Protein AF-A0A7V6G9D2-F1 (afdb_monomer)

Foldseek 3Di:
DDDPVPADDDDPPDPGDDPDDDVVPVDDDPDDDDDDDDDVPPPPPPDDPPPDDDDDDDDDDPDDPPPPDDDDDDD

Mean predicted aligned error: 16.85 Å

Secondary structure (DSSP, 8-state):
---GGGSPP--SSS-----S--TTTT-------------TTTTS-------------------------------

Solvent-accessible surface area (backbone atoms only — not comparable to full-atom values): 6158 Å² total; per-residue (Å²): 139,80,66,74,86,78,55,84,88,74,67,87,94,57,97,77,80,87,89,76,89,41,78,93,72,77,56,79,89,88,81,86,81,90,74,81,80,89,52,103,76,71,86,79,79,90,80,83,87,76,90,68,79,92,79,78,89,84,84,86,87,90,77,79,91,78,78,90,80,85,86,83,89,77,137

pLDDT: mean 71.07, std 21.13, range [41.0, 96.81]

Structure (mmCIF, N/CA/C/O backbone):
data_AF-A0A7V6G9D2-F1
#
_entry.id   AF-A0A7V6G9D2-F1
#
loop_
_atom_site.group_PDB
_atom_site.id
_atom_site.type_symbol
_atom_site.label_atom_id
_atom_site.label_alt_id
_atom_site.label_comp_id
_atom_site.label_asym_id
_atom_site.label_entity_id
_atom_site.label_seq_id
_atom_site.pdbx_PDB_ins_code
_atom_site.Cartn_x
_atom_site.Cartn_y
_atom_site.Cartn_z
_atom_site.occupancy
_atom_site.B_iso_or_equiv
_atom_site.auth_seq_id
_atom_site.auth_comp_id
_atom_site.auth_asym_id
_atom_site.auth_atom_id
_atom_site.pdbx_PDB_model_num
ATOM 1 N N . ARG A 1 1 ? -6.154 -2.931 6.110 1.00 85.69 1 ARG A N 1
ATOM 2 C CA . ARG A 1 1 ? -5.729 -3.533 4.823 1.00 85.69 1 ARG A CA 1
ATOM 3 C C . ARG A 1 1 ? -6.265 -2.626 3.728 1.00 85.69 1 ARG A C 1
ATOM 5 O O . ARG A 1 1 ? -7.373 -2.139 3.901 1.00 85.69 1 ARG A O 1
ATOM 12 N N . LEU A 1 2 ? -5.479 -2.340 2.698 1.00 90.06 2 LEU A N 1
ATOM 13 C CA . LEU A 1 2 ? -5.864 -1.486 1.573 1.00 90.06 2 LEU A CA 1
ATOM 14 C C . LEU A 1 2 ? -5.582 -2.277 0.295 1.00 90.06 2 LEU A C 1
ATOM 16 O O . LEU A 1 2 ? -4.537 -2.925 0.227 1.00 90.06 2 LEU A O 1
ATOM 20 N N . ALA A 1 3 ? -6.507 -2.273 -0.664 1.00 91.69 3 ALA A N 1
ATOM 21 C CA . ALA A 1 3 ? -6.280 -2.942 -1.935 1.00 91.69 3 ALA A CA 1
ATOM 22 C C . ALA A 1 3 ? -5.246 -2.157 -2.749 1.00 91.69 3 ALA A C 1
ATOM 24 O O . ALA A 1 3 ? -5.292 -0.930 -2.814 1.00 91.69 3 ALA A O 1
ATOM 25 N N . VAL A 1 4 ? -4.313 -2.865 -3.389 1.00 90.31 4 VAL A N 1
ATOM 26 C CA . VAL A 1 4 ? -3.280 -2.229 -4.224 1.00 90.31 4 VAL A CA 1
ATOM 27 C C . VAL A 1 4 ? -3.910 -1.516 -5.426 1.00 90.31 4 VAL A C 1
ATOM 29 O O . VAL A 1 4 ? -3.407 -0.479 -5.843 1.00 90.31 4 VAL A O 1
ATOM 32 N N . ALA A 1 5 ? -5.046 -2.017 -5.922 1.00 91.25 5 ALA A N 1
ATOM 33 C CA . ALA A 1 5 ? -5.799 -1.415 -7.022 1.00 91.25 5 ALA A CA 1
ATOM 34 C C . ALA A 1 5 ? -6.309 0.007 -6.719 1.00 91.25 5 ALA A C 1
ATOM 36 O O . ALA A 1 5 ? -6.485 0.799 -7.641 1.00 91.25 5 ALA A O 1
ATOM 37 N N . ASP A 1 6 ? -6.494 0.352 -5.442 1.00 91.25 6 ASP A N 1
ATOM 38 C CA . ASP A 1 6 ? -6.969 1.677 -5.030 1.00 91.25 6 ASP A CA 1
ATOM 39 C C . ASP A 1 6 ? -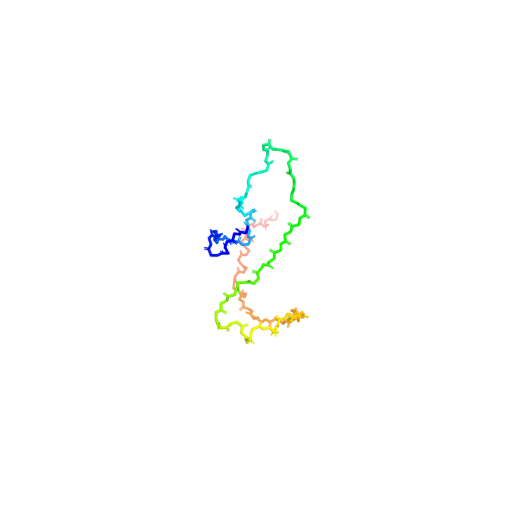5.826 2.704 -4.913 1.00 91.25 6 ASP A C 1
ATOM 41 O O . ASP A 1 6 ? -6.057 3.891 -4.664 1.00 91.25 6 ASP A O 1
ATOM 45 N N . LEU A 1 7 ? -4.570 2.268 -5.059 1.00 92.50 7 LEU A N 1
ATOM 46 C CA . LEU A 1 7 ? -3.401 3.133 -4.946 1.00 92.50 7 LEU A CA 1
ATOM 47 C C . LEU A 1 7 ? -3.176 3.920 -6.237 1.00 92.50 7 LEU A C 1
ATOM 49 O O . LEU A 1 7 ? -3.170 3.385 -7.343 1.00 92.50 7 LEU A O 1
ATOM 53 N N . ARG A 1 8 ? -2.908 5.219 -6.092 1.00 93.50 8 ARG A N 1
ATOM 54 C CA . ARG A 1 8 ? -2.545 6.072 -7.226 1.00 93.50 8 ARG A CA 1
ATOM 55 C C . ARG A 1 8 ? -1.162 5.696 -7.762 1.00 93.50 8 ARG A C 1
ATOM 57 O O . ARG A 1 8 ? -0.184 5.730 -7.019 1.00 93.50 8 ARG A O 1
ATOM 64 N N . VAL A 1 9 ? -1.081 5.450 -9.069 1.00 93.50 9 VAL A N 1
ATOM 65 C CA . VAL A 1 9 ? 0.188 5.231 -9.777 1.00 93.50 9 VAL A CA 1
ATOM 66 C C . VAL A 1 9 ? 0.962 6.546 -9.894 1.00 93.50 9 VAL A C 1
ATOM 68 O O . VAL A 1 9 ? 0.407 7.567 -10.303 1.00 93.50 9 VAL A O 1
ATOM 71 N N . MET A 1 10 ? 2.245 6.511 -9.534 1.00 92.31 10 MET A N 1
ATOM 72 C CA . MET A 1 10 ? 3.188 7.629 -9.619 1.00 92.31 10 MET A CA 1
ATOM 73 C C . MET A 1 10 ? 4.527 7.145 -10.193 1.00 92.31 10 MET A C 1
ATOM 75 O O . MET A 1 10 ? 4.852 5.961 -10.111 1.00 92.31 10 MET A O 1
ATOM 79 N N . GLY A 1 11 ? 5.314 8.060 -10.766 1.00 93.94 11 GLY A N 1
ATOM 80 C CA . GLY A 1 11 ? 6.673 7.764 -11.233 1.00 93.94 11 GLY A CA 1
ATOM 81 C C . GLY A 1 11 ? 7.676 7.572 -10.086 1.00 93.94 11 GLY A C 1
ATOM 82 O O . GLY A 1 11 ? 7.415 7.953 -8.944 1.00 93.94 11 GLY A O 1
ATOM 83 N N . ARG A 1 12 ? 8.858 7.020 -10.400 1.00 92.00 12 ARG A N 1
ATOM 84 C CA . ARG A 1 12 ? 9.909 6.719 -9.404 1.00 92.00 12 ARG A CA 1
ATOM 85 C C . ARG A 1 12 ? 10.442 7.965 -8.685 1.00 92.00 12 ARG A C 1
ATOM 87 O O . ARG A 1 12 ? 10.693 7.913 -7.489 1.00 92.00 12 ARG A O 1
ATOM 94 N N . ALA A 1 13 ? 10.581 9.087 -9.391 1.00 96.75 13 ALA A N 1
ATOM 95 C CA . ALA A 1 13 ? 11.091 10.344 -8.836 1.00 96.75 13 ALA A CA 1
ATOM 96 C C . ALA A 1 13 ? 9.994 11.141 -8.099 1.00 96.75 13 ALA A C 1
ATOM 98 O O . ALA A 1 13 ? 9.702 12.284 -8.444 1.00 96.75 13 ALA A O 1
ATOM 99 N N . THR A 1 14 ? 9.334 10.522 -7.116 1.00 96.81 14 THR A N 1
ATOM 100 C CA . THR A 1 14 ? 8.258 11.149 -6.332 1.00 96.81 14 THR A CA 1
ATOM 101 C C . THR A 1 14 ? 8.351 10.778 -4.852 1.00 96.81 14 THR A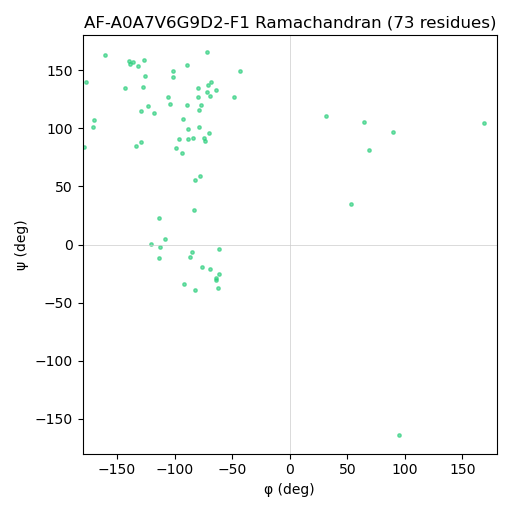 C 1
ATOM 103 O O . THR A 1 14 ? 8.942 9.766 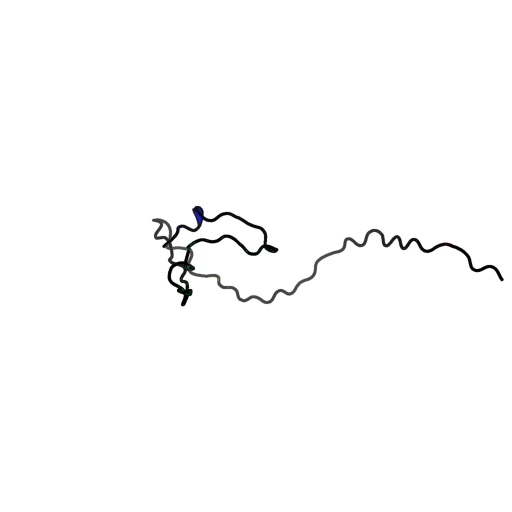-4.491 1.00 96.81 14 THR A O 1
ATOM 106 N N . GLN A 1 15 ? 7.750 11.591 -3.976 1.00 94.50 15 GLN A N 1
ATOM 107 C CA . GLN A 1 15 ? 7.641 11.278 -2.542 1.00 94.50 15 GLN A CA 1
ATOM 108 C C . GLN A 1 15 ? 6.553 10.223 -2.248 1.00 94.50 15 GLN A C 1
ATOM 110 O O . GLN A 1 15 ? 6.559 9.596 -1.192 1.00 94.50 15 GLN A O 1
ATOM 115 N N . GLY A 1 16 ? 5.612 10.025 -3.176 1.00 93.94 16 GLY A N 1
ATOM 116 C CA . GLY A 1 16 ? 4.457 9.143 -3.013 1.00 93.94 16 GLY A CA 1
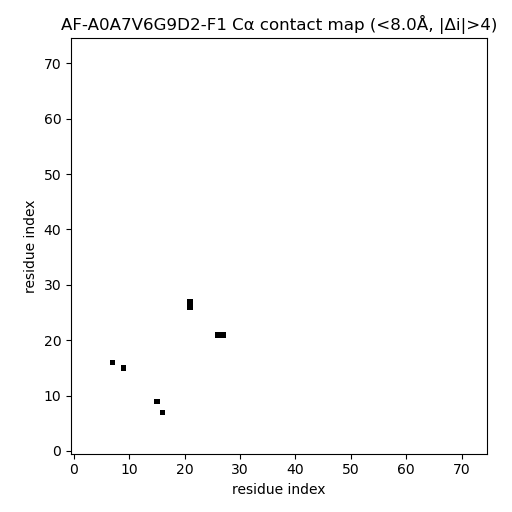ATOM 117 C C . GLY A 1 16 ? 3.195 9.864 -2.531 1.00 93.94 16 GLY A C 1
ATOM 118 O O . GLY A 1 16 ? 3.066 11.084 -2.632 1.00 93.94 16 GLY A O 1
ATOM 119 N N . VAL A 1 17 ? 2.226 9.087 -2.044 1.00 92.69 17 VAL A N 1
ATOM 120 C CA . VAL A 1 17 ? 0.916 9.569 -1.579 1.00 92.69 17 VAL A CA 1
ATOM 121 C C . VAL A 1 17 ? 0.645 9.103 -0.150 1.00 92.69 17 VAL A C 1
ATOM 123 O O . VAL A 1 17 ? 1.022 7.999 0.241 1.00 92.69 17 VAL A O 1
ATOM 126 N N . ARG A 1 18 ? -0.027 9.936 0.652 1.00 92.94 18 ARG A N 1
ATOM 127 C CA . ARG A 1 18 ? -0.388 9.593 2.036 1.00 92.94 18 ARG A CA 1
ATOM 128 C C . ARG A 1 18 ? -1.592 8.643 2.050 1.00 92.94 18 ARG A C 1
ATOM 130 O O . ARG A 1 18 ? -2.666 9.020 1.595 1.00 92.94 18 ARG A O 1
ATOM 137 N N . LEU A 1 19 ? -1.418 7.447 2.618 1.00 93.00 19 LEU A N 1
ATOM 138 C CA . LEU A 1 19 ? -2.473 6.421 2.703 1.00 93.00 19 LEU A CA 1
ATOM 139 C C . LEU A 1 19 ? -3.298 6.498 3.994 1.00 93.00 19 LEU A C 1
ATOM 141 O O . LEU A 1 19 ? -4.492 6.218 3.983 1.00 93.00 19 LEU A O 1
ATOM 145 N N . ILE A 1 20 ? -2.669 6.882 5.109 1.00 92.50 20 ILE A N 1
ATOM 146 C CA . ILE A 1 20 ? -3.311 7.017 6.424 1.00 92.50 20 ILE A CA 1
ATOM 147 C C . ILE A 1 20 ? -2.814 8.282 7.138 1.00 92.50 20 ILE A C 1
ATOM 149 O O . ILE A 1 20 ? -1.722 8.771 6.853 1.00 92.50 20 ILE A O 1
ATOM 153 N N . ASN A 1 21 ? -3.612 8.830 8.058 1.00 92.88 21 ASN A N 1
ATOM 154 C CA . ASN A 1 21 ? -3.248 10.009 8.851 1.00 92.88 21 ASN A CA 1
ATOM 155 C C . ASN A 1 21 ? -2.872 9.605 10.286 1.00 92.88 21 ASN A C 1
ATOM 157 O O . ASN A 1 21 ? -3.714 9.057 10.996 1.00 92.88 21 ASN A O 1
ATOM 161 N N . LEU A 1 22 ? -1.644 9.922 10.707 1.00 92.94 22 LEU A N 1
ATOM 162 C CA . LEU A 1 22 ? -1.101 9.584 12.031 1.00 92.94 22 LEU A CA 1
ATOM 163 C C . LEU A 1 22 ? -0.836 10.804 12.932 1.00 92.94 22 LEU A C 1
ATOM 165 O O . LEU A 1 22 ? -0.649 10.660 14.139 1.00 92.94 22 LEU A O 1
ATOM 169 N N . GLU A 1 23 ? -0.886 12.021 12.380 1.00 89.19 23 GLU A N 1
ATOM 170 C CA . GLU A 1 23 ? -0.459 13.254 13.067 1.00 89.19 23 GLU A CA 1
ATOM 171 C C . GLU A 1 23 ? -1.309 13.580 14.298 1.00 89.19 23 GLU A C 1
ATOM 173 O O . GLU A 1 23 ? -0.829 14.162 15.263 1.00 89.19 23 GLU A O 1
ATOM 178 N N . LYS A 1 24 ? -2.582 13.174 14.302 1.00 85.81 24 LYS A N 1
ATOM 179 C CA . LYS A 1 24 ? -3.518 13.488 15.394 1.00 85.81 24 LYS A CA 1
ATOM 180 C C . LYS A 1 24 ? -3.195 12.774 16.706 1.00 85.81 24 LYS A C 1
ATOM 182 O O . LYS A 1 24 ? -3.698 13.178 17.748 1.00 85.81 24 LYS A O 1
ATOM 187 N N . ARG A 1 25 ? -2.438 11.681 16.640 1.00 87.06 25 ARG A N 1
ATOM 188 C CA . ARG A 1 25 ? -2.152 10.798 17.778 1.00 87.06 25 ARG A CA 1
ATOM 189 C C . ARG A 1 25 ? -0.661 10.688 18.076 1.00 87.06 25 ARG A C 1
ATOM 191 O O . ARG A 1 25 ? -0.300 10.011 19.028 1.00 87.06 25 ARG A O 1
ATOM 198 N N . ASN A 1 26 ? 0.171 11.386 17.296 1.00 88.69 26 ASN A N 1
ATOM 199 C CA . ASN A 1 26 ? 1.627 11.297 17.356 1.00 88.69 26 ASN A CA 1
ATOM 200 C C . ASN A 1 26 ? 2.127 9.840 17.232 1.00 88.69 26 ASN A C 1
ATOM 202 O O . ASN A 1 26 ? 3.094 9.454 17.883 1.00 88.69 26 ASN A O 1
ATOM 206 N N . ASP A 1 27 ? 1.414 9.046 16.423 1.00 93.81 27 ASP A N 1
ATOM 207 C CA . ASP A 1 27 ? 1.700 7.635 16.157 1.00 93.81 27 ASP A CA 1
ATOM 208 C C . ASP A 1 27 ? 2.666 7.506 14.958 1.00 93.81 27 ASP A C 1
ATOM 210 O O . ASP A 1 27 ? 2.678 8.352 14.060 1.00 93.81 27 ASP A O 1
ATOM 214 N N . GLU A 1 28 ? 3.432 6.415 14.899 1.00 93.69 28 GLU A N 1
ATOM 215 C CA . GLU A 1 28 ? 4.362 6.100 13.802 1.00 93.69 28 GLU A CA 1
ATOM 216 C C . GLU A 1 28 ? 4.108 4.694 13.231 1.00 93.69 28 GLU A C 1
ATOM 218 O O . GLU A 1 28 ? 3.504 3.832 13.875 1.00 93.69 28 GLU A O 1
ATOM 223 N N . ILE A 1 29 ? 4.558 4.444 11.995 1.00 93.62 29 ILE A N 1
ATOM 224 C CA . ILE A 1 29 ? 4.439 3.124 11.359 1.00 93.62 29 ILE A CA 1
ATOM 225 C C . ILE A 1 29 ? 5.528 2.197 11.899 1.00 93.62 29 ILE A C 1
ATOM 227 O O . ILE A 1 29 ? 6.705 2.401 11.621 1.00 93.62 29 ILE A O 1
ATOM 231 N N . ALA A 1 30 ? 5.133 1.131 12.594 1.00 96.62 30 ALA A N 1
ATOM 232 C CA . ALA A 1 30 ? 6.078 0.127 13.086 1.00 96.62 30 ALA A CA 1
ATOM 233 C C . ALA A 1 30 ? 6.471 -0.919 12.023 1.00 96.62 30 ALA A C 1
ATOM 235 O O . ALA A 1 30 ? 7.615 -1.358 11.978 1.00 96.62 30 ALA A O 1
ATOM 236 N N . SER A 1 31 ? 5.525 -1.365 11.188 1.00 95.88 31 SER A N 1
ATOM 237 C CA . SER A 1 31 ? 5.774 -2.353 10.128 1.00 95.88 31 SER A CA 1
ATOM 238 C C . SER A 1 31 ? 4.685 -2.328 9.054 1.00 95.88 31 SER A C 1
ATOM 240 O O . SER A 1 31 ? 3.591 -1.796 9.263 1.00 95.88 31 SER A O 1
ATOM 242 N N . VAL A 1 32 ? 4.989 -2.927 7.901 1.00 92.94 32 VAL A N 1
ATOM 243 C CA . VAL A 1 32 ? 4.053 -3.148 6.793 1.00 92.94 32 VAL A CA 1
ATOM 244 C C . VAL A 1 32 ? 4.150 -4.596 6.320 1.00 92.94 32 VAL A C 1
ATOM 246 O O . VAL A 1 32 ? 5.184 -5.239 6.471 1.00 92.94 32 VAL A O 1
ATOM 249 N N . CYS A 1 33 ? 3.068 -5.119 5.750 1.00 94.62 33 CYS A N 1
ATOM 250 C CA . CYS A 1 33 ? 3.010 -6.487 5.248 1.00 94.62 33 CYS A CA 1
ATOM 251 C C . CYS A 1 33 ? 2.175 -6.528 3.966 1.00 94.62 33 CYS A C 1
ATOM 253 O O . CYS A 1 33 ? 1.088 -5.942 3.912 1.00 94.62 33 CYS A O 1
ATOM 255 N N . LYS A 1 34 ? 2.682 -7.227 2.945 1.00 91.00 34 LYS A N 1
ATOM 256 C CA . LYS A 1 34 ? 1.897 -7.620 1.774 1.00 91.00 34 LYS A CA 1
ATOM 257 C C . LYS A 1 34 ? 1.081 -8.849 2.155 1.00 91.00 34 LYS A C 1
ATOM 259 O O . LYS A 1 34 ? 1.630 -9.840 2.620 1.00 91.00 34 LYS A O 1
ATOM 264 N N . VAL A 1 35 ? -0.223 -8.773 1.936 1.00 88.69 35 VAL A N 1
ATOM 265 C CA . VAL A 1 35 ? -1.119 -9.921 2.067 1.00 88.69 35 VAL A CA 1
ATOM 266 C C . VAL A 1 35 ? -1.474 -10.348 0.654 1.00 88.69 35 VAL A C 1
ATOM 268 O O . VAL A 1 35 ? -1.879 -9.501 -0.145 1.00 88.69 35 VAL A O 1
ATOM 271 N N . ASN A 1 36 ? -1.281 -11.627 0.340 1.00 87.69 36 ASN A N 1
ATOM 272 C CA . ASN A 1 36 ? -1.729 -12.167 -0.936 1.00 87.69 36 ASN A CA 1
ATOM 273 C C . ASN A 1 36 ? -3.257 -12.083 -0.977 1.00 87.69 36 ASN A C 1
ATOM 275 O O . ASN A 1 36 ? -3.926 -12.388 0.015 1.00 87.69 36 ASN A O 1
ATOM 279 N N . ALA A 1 37 ? -3.790 -11.583 -2.088 1.00 82.94 37 ALA A N 1
ATOM 280 C CA . ALA A 1 37 ? -5.206 -11.742 -2.353 1.00 82.94 37 ALA A CA 1
ATOM 281 C C . ALA A 1 37 ? -5.439 -13.230 -2.619 1.00 82.94 37 ALA A C 1
ATOM 283 O O . ALA A 1 37 ? -4.593 -13.869 -3.227 1.00 82.94 37 ALA A O 1
ATOM 284 N N . GLU A 1 38 ? -6.533 -13.772 -2.107 1.00 74.69 38 GLU A N 1
ATOM 285 C CA . GLU A 1 38 ? -6.984 -15.103 -2.490 1.00 74.69 38 GLU A CA 1
ATOM 286 C C . GLU A 1 38 ? -7.868 -14.887 -3.716 1.00 74.69 38 GLU A C 1
ATOM 288 O O . GLU A 1 38 ? -8.991 -14.391 -3.602 1.00 74.69 38 GLU A O 1
ATOM 293 N N . THR A 1 39 ? -7.311 -15.109 -4.902 1.00 67.38 39 THR A N 1
ATOM 294 C CA . THR A 1 39 ? -8.079 -15.242 -6.136 1.00 67.38 39 THR A CA 1
ATOM 295 C C . THR A 1 39 ? -8.193 -16.726 -6.462 1.00 67.38 39 THR A C 1
ATOM 297 O O . THR A 1 39 ? -7.288 -17.504 -6.171 1.00 67.38 39 THR A O 1
ATOM 300 N N . GLU A 1 40 ? -9.332 -17.145 -7.016 1.00 60.19 40 GLU A N 1
ATOM 301 C CA . GLU A 1 40 ? -9.633 -18.562 -7.291 1.00 60.19 40 GLU A CA 1
ATOM 302 C C . GLU A 1 40 ? -8.641 -19.233 -8.280 1.00 60.19 40 GLU A C 1
ATOM 304 O O . GLU A 1 40 ? -8.727 -20.440 -8.473 1.00 60.19 40 GLU A O 1
ATOM 309 N N . ASP A 1 41 ? -7.674 -18.485 -8.840 1.00 57.78 41 ASP A N 1
ATOM 310 C CA . ASP A 1 41 ? -6.629 -18.922 -9.786 1.00 57.78 41 ASP A CA 1
ATOM 311 C C . ASP A 1 41 ? -5.192 -18.976 -9.182 1.00 57.78 41 ASP A C 1
ATOM 313 O O . ASP A 1 41 ? -4.224 -19.234 -9.897 1.00 57.78 41 ASP A O 1
ATOM 317 N N . ASP A 1 42 ? -5.000 -18.735 -7.877 1.00 54.16 42 ASP A N 1
ATOM 318 C CA . ASP A 1 42 ? -3.671 -18.522 -7.254 1.00 54.16 42 ASP A CA 1
ATOM 319 C C . ASP A 1 42 ? -2.870 -19.799 -6.872 1.00 54.16 42 ASP A C 1
ATOM 321 O O . ASP A 1 42 ? -2.068 -19.771 -5.934 1.00 54.16 42 ASP A O 1
ATOM 325 N N . GLU A 1 43 ? -3.020 -20.926 -7.577 1.00 55.12 43 GLU A N 1
ATOM 326 C CA . GLU A 1 43 ? -2.183 -22.125 -7.334 1.00 55.12 43 GLU A CA 1
ATOM 327 C C . GLU A 1 43 ? -0.841 -22.133 -8.110 1.00 55.12 43 GLU A C 1
ATOM 329 O O . GLU A 1 43 ? 0.039 -22.925 -7.777 1.00 55.12 43 GLU A O 1
ATOM 334 N N . GLU A 1 44 ? -0.608 -21.236 -9.083 1.00 52.75 44 GLU A N 1
ATOM 335 C CA . GLU A 1 44 ? 0.528 -21.371 -10.028 1.00 52.75 44 GLU A CA 1
ATOM 336 C C . GLU A 1 44 ? 1.658 -20.318 -9.929 1.00 52.75 44 GLU A C 1
ATOM 338 O O . GLU A 1 44 ? 2.648 -20.422 -10.650 1.00 52.75 44 GLU A O 1
ATOM 343 N N . GLN A 1 45 ? 1.583 -19.308 -9.050 1.00 51.75 45 GLN A N 1
ATOM 344 C CA . GLN A 1 45 ? 2.525 -18.160 -9.067 1.00 51.75 45 GLN A CA 1
ATOM 345 C C . GLN A 1 45 ? 3.477 -18.036 -7.864 1.00 51.75 45 GLN A C 1
ATOM 347 O O . GLN A 1 45 ? 4.023 -16.965 -7.583 1.00 51.75 45 GLN A O 1
ATOM 352 N N . LEU A 1 46 ? 3.728 -19.134 -7.156 1.00 53.66 46 LEU A N 1
ATOM 353 C CA . LEU A 1 46 ? 4.762 -19.211 -6.122 1.00 53.66 46 LEU A CA 1
ATOM 354 C C . LEU A 1 46 ? 6.064 -19.739 -6.733 1.00 53.66 46 LEU A C 1
ATOM 356 O O . LEU A 1 46 ? 6.352 -20.911 -6.580 1.00 53.66 46 LEU A O 1
ATOM 360 N N . GLU A 1 47 ? 6.813 -18.885 -7.438 1.00 52.25 47 GLU A N 1
ATOM 361 C CA . GLU A 1 47 ? 8.282 -18.940 -7.596 1.00 52.25 47 GLU A CA 1
ATOM 362 C C . GLU A 1 47 ? 8.726 -17.960 -8.690 1.00 52.25 47 GLU A C 1
ATOM 364 O O . GLU A 1 47 ? 8.523 -18.222 -9.866 1.00 52.25 47 GLU A O 1
ATOM 369 N N . THR A 1 48 ? 9.302 -16.815 -8.305 1.00 45.44 48 THR A N 1
ATOM 370 C CA . THR A 1 48 ? 10.451 -16.144 -8.959 1.00 45.44 48 THR A CA 1
ATOM 371 C C . THR A 1 48 ? 10.768 -14.887 -8.138 1.00 45.44 48 THR A C 1
ATOM 373 O O . THR A 1 48 ? 10.311 -13.785 -8.433 1.00 45.44 48 THR A O 1
ATOM 376 N N . ILE A 1 49 ? 11.544 -15.044 -7.067 1.00 49.41 49 ILE A N 1
ATOM 377 C CA . ILE A 1 49 ? 12.433 -13.965 -6.622 1.00 49.41 49 ILE A CA 1
ATOM 378 C C . ILE A 1 49 ? 13.797 -14.354 -7.196 1.00 49.41 49 ILE A C 1
ATOM 380 O O . ILE A 1 49 ? 14.573 -15.030 -6.529 1.00 49.41 49 ILE A O 1
ATOM 384 N N . ASN A 1 50 ? 14.029 -14.025 -8.473 1.00 41.00 50 ASN A N 1
ATOM 385 C CA . ASN A 1 50 ? 15.362 -14.100 -9.067 1.00 41.00 50 ASN A CA 1
ATOM 386 C C . ASN A 1 50 ? 16.124 -12.857 -8.607 1.00 41.00 50 ASN A C 1
ATOM 388 O O . ASN A 1 50 ? 15.902 -11.756 -9.110 1.00 41.00 50 ASN A O 1
ATOM 392 N N . ASP A 1 51 ? 16.988 -13.043 -7.616 1.00 51.12 51 ASP A N 1
ATOM 393 C CA . ASP A 1 51 ? 18.049 -12.105 -7.248 1.00 51.12 51 ASP A CA 1
ATOM 394 C C . ASP A 1 51 ? 19.200 -12.263 -8.264 1.00 51.12 51 ASP A C 1
ATOM 396 O O . ASP A 1 51 ? 20.301 -12.698 -7.936 1.00 51.12 51 ASP A O 1
ATOM 400 N N . GLU A 1 52 ? 18.897 -12.036 -9.548 1.00 42.78 52 GLU A N 1
ATOM 401 C CA . GLU A 1 52 ? 19.868 -12.107 -10.641 1.00 42.78 52 GLU A CA 1
ATOM 402 C C . GLU A 1 52 ? 20.524 -10.738 -10.827 1.00 42.78 52 GLU A C 1
ATOM 404 O O . GLU A 1 52 ? 19.859 -9.728 -11.081 1.00 42.78 52 GLU A O 1
ATOM 409 N N . GLU A 1 53 ? 21.848 -10.721 -10.670 1.00 45.50 53 GLU A N 1
ATOM 410 C CA . GLU A 1 53 ? 22.708 -9.577 -10.938 1.00 45.50 53 GLU A CA 1
ATOM 411 C C . GLU A 1 53 ? 22.405 -8.958 -12.307 1.00 45.50 53 GLU A C 1
ATOM 413 O O . GLU A 1 53 ? 22.446 -9.625 -13.342 1.00 45.50 53 GLU A O 1
ATOM 418 N N . VAL A 1 54 ? 22.163 -7.646 -12.327 1.00 49.69 54 VAL A N 1
ATOM 419 C CA . VAL A 1 54 ? 22.095 -6.884 -13.574 1.00 49.69 54 VAL A CA 1
ATOM 420 C C . VAL A 1 54 ? 23.517 -6.698 -14.096 1.00 49.69 54 VAL A C 1
ATOM 422 O O . VAL A 1 54 ? 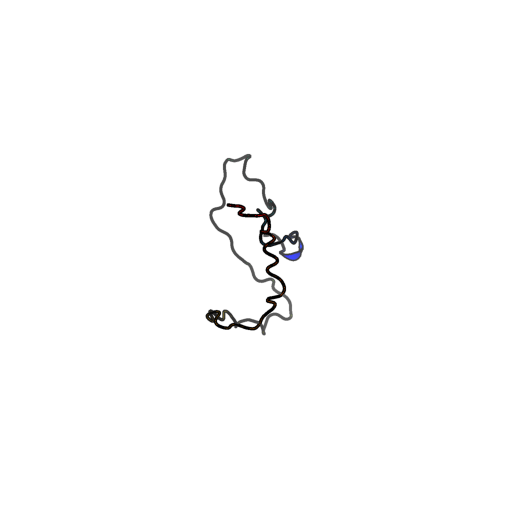24.198 -5.729 -13.767 1.00 49.69 54 VAL A O 1
ATOM 425 N N . THR A 1 55 ? 23.945 -7.627 -14.943 1.00 47.19 55 THR A N 1
ATOM 426 C CA . THR A 1 55 ? 24.897 -7.338 -16.015 1.00 47.19 55 THR A CA 1
ATOM 427 C C . THR A 1 55 ? 24.183 -7.622 -17.329 1.00 47.19 55 THR A C 1
ATOM 429 O O . THR A 1 55 ? 23.759 -8.746 -17.563 1.00 47.19 55 THR A O 1
ATOM 432 N N . ASP A 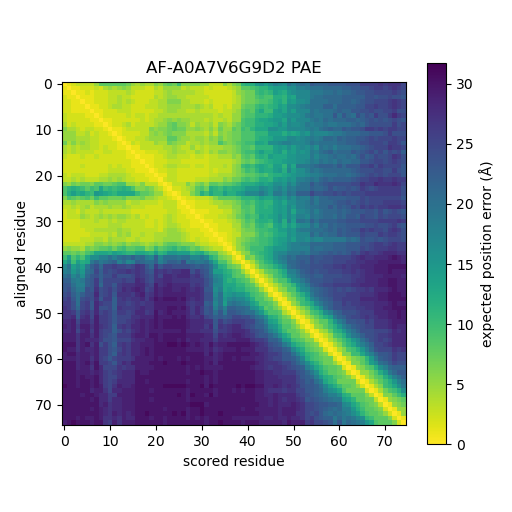1 56 ? 23.933 -6.591 -18.131 1.00 43.41 56 ASP A N 1
ATOM 433 C CA . ASP A 1 56 ? 24.571 -6.470 -19.443 1.00 43.41 56 ASP A CA 1
ATOM 434 C C . ASP A 1 56 ? 24.167 -5.151 -20.116 1.00 43.41 56 ASP A C 1
ATOM 436 O O . ASP A 1 56 ? 23.021 -4.694 -20.057 1.00 43.41 56 ASP A O 1
ATOM 440 N N . ASP A 1 57 ? 25.181 -4.571 -20.740 1.00 49.59 57 ASP A N 1
ATOM 441 C CA . ASP A 1 57 ? 25.142 -3.584 -21.796 1.00 49.59 57 ASP A CA 1
ATOM 442 C C . ASP A 1 57 ? 24.092 -3.910 -22.865 1.00 49.59 57 ASP A C 1
ATOM 444 O O . ASP A 1 57 ? 23.852 -5.071 -23.185 1.00 49.59 57 ASP A O 1
ATOM 448 N N . ASN A 1 58 ? 23.530 -2.870 -23.494 1.00 45.16 58 ASN A N 1
ATOM 449 C CA . ASN A 1 58 ? 23.400 -2.817 -24.953 1.00 45.16 58 ASN A CA 1
ATOM 450 C C . ASN A 1 58 ? 22.953 -1.424 -25.446 1.00 45.16 58 ASN A C 1
ATOM 452 O O . ASN A 1 58 ? 21.781 -1.062 -25.399 1.00 45.16 58 ASN A O 1
ATOM 456 N N . ASN A 1 59 ? 23.937 -0.739 -26.038 1.00 45.38 59 ASN A N 1
ATOM 457 C CA . ASN A 1 59 ? 23.887 -0.138 -27.376 1.00 45.38 59 ASN A CA 1
ATOM 458 C C . ASN A 1 59 ? 23.372 1.312 -27.562 1.00 45.38 59 ASN A C 1
ATOM 460 O O . ASN A 1 59 ? 22.183 1.573 -27.708 1.00 45.38 59 ASN A O 1
ATOM 464 N N . THR A 1 60 ? 24.363 2.213 -27.626 1.00 49.88 60 THR A N 1
ATOM 465 C CA . THR A 1 60 ? 24.540 3.395 -28.499 1.00 49.88 60 THR A CA 1
ATOM 466 C C . THR A 1 60 ? 23.316 4.182 -28.984 1.00 49.88 60 THR A C 1
ATOM 468 O O . THR A 1 60 ? 22.672 3.800 -29.955 1.00 49.88 60 THR A O 1
ATOM 471 N N . ASP A 1 61 ? 23.186 5.398 -28.454 1.00 44.78 61 ASP A N 1
ATOM 472 C CA . ASP A 1 61 ? 22.921 6.595 -29.262 1.00 44.78 61 ASP A CA 1
ATOM 473 C C . ASP A 1 61 ? 23.884 7.696 -28.790 1.00 44.78 61 ASP A C 1
ATOM 475 O O . ASP A 1 61 ? 23.599 8.493 -27.896 1.00 44.78 61 ASP A O 1
AT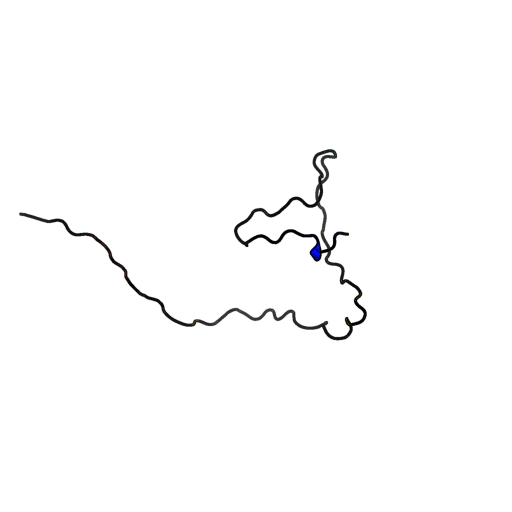OM 479 N N . THR A 1 62 ? 25.098 7.684 -29.342 1.00 54.31 62 THR A N 1
ATOM 480 C CA . THR A 1 62 ? 25.972 8.859 -29.365 1.00 54.31 62 THR A CA 1
ATOM 481 C C . THR A 1 62 ? 25.642 9.653 -30.619 1.00 54.31 62 THR A C 1
ATOM 483 O O . THR A 1 62 ? 26.240 9.415 -31.664 1.00 54.31 62 THR A O 1
ATOM 486 N N . GLU A 1 63 ? 24.712 10.596 -30.510 1.00 48.59 63 GLU A N 1
ATOM 487 C CA . GLU A 1 63 ? 24.506 11.647 -31.506 1.00 48.59 63 GLU A CA 1
ATOM 488 C C . GLU A 1 63 ? 24.631 13.007 -30.799 1.00 48.59 63 GLU A C 1
ATOM 490 O O . GLU A 1 63 ? 23.892 13.327 -29.868 1.00 48.59 63 GLU A O 1
ATOM 495 N N . ASP A 1 64 ? 25.619 13.770 -31.268 1.00 51.97 64 ASP A N 1
ATOM 496 C CA . ASP A 1 64 ? 25.851 15.204 -31.088 1.00 51.97 64 ASP A CA 1
ATOM 497 C C . ASP A 1 64 ? 26.240 15.758 -29.703 1.00 51.97 64 ASP A C 1
ATOM 499 O O . ASP A 1 64 ? 25.497 16.464 -29.020 1.00 51.97 64 ASP A O 1
ATOM 503 N N . VAL A 1 65 ? 27.538 15.627 -29.400 1.00 51.47 65 VAL A N 1
ATOM 504 C CA . VAL A 1 65 ? 28.288 16.694 -28.721 1.00 51.47 65 VAL A CA 1
ATOM 505 C C . VAL A 1 65 ? 28.462 17.847 -29.717 1.00 51.47 65 VAL A C 1
ATOM 507 O O . VAL A 1 65 ? 29.394 17.846 -30.519 1.00 51.47 65 VAL A O 1
ATOM 510 N N . LYS A 1 66 ? 27.580 18.848 -29.664 1.00 47.28 66 LYS A N 1
ATOM 511 C CA . LYS A 1 66 ? 27.876 20.189 -30.188 1.00 47.28 66 LYS A CA 1
ATOM 512 C C . LYS A 1 66 ? 28.340 21.052 -29.023 1.00 47.28 66 LYS A C 1
ATOM 514 O O . LYS A 1 66 ? 27.545 21.609 -28.275 1.00 47.28 66 LYS A O 1
ATOM 519 N N . ASN A 1 67 ? 29.654 21.048 -28.827 1.00 44.88 67 ASN A N 1
ATOM 520 C CA . ASN A 1 67 ? 30.345 21.956 -27.928 1.00 44.88 67 ASN A CA 1
ATOM 521 C C . ASN A 1 67 ? 30.577 23.248 -28.726 1.00 44.88 67 ASN A C 1
ATOM 523 O O . ASN A 1 67 ? 31.550 23.340 -29.470 1.00 44.88 67 ASN A O 1
ATOM 527 N N . ASP A 1 68 ? 29.647 24.198 -28.638 1.00 49.34 68 ASP A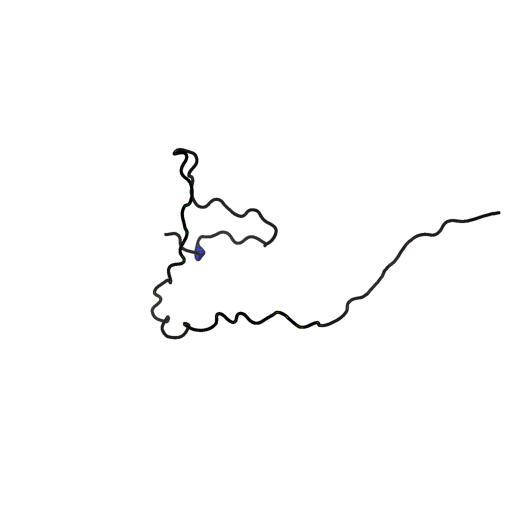 N 1
ATOM 528 C CA . ASP A 1 68 ? 29.832 25.533 -29.212 1.00 49.34 68 ASP A CA 1
ATOM 529 C C . ASP A 1 68 ? 30.827 26.304 -28.333 1.00 49.34 68 ASP A C 1
ATOM 531 O O . ASP A 1 68 ? 30.450 26.979 -27.375 1.00 49.34 68 ASP A O 1
ATOM 535 N N . THR A 1 69 ? 32.115 26.180 -28.653 1.00 52.75 69 THR A N 1
ATOM 536 C CA . THR A 1 69 ? 33.144 27.114 -28.192 1.00 52.75 69 THR A CA 1
ATOM 537 C C . THR A 1 69 ? 33.954 27.570 -29.398 1.00 52.75 69 THR A C 1
ATOM 539 O O . THR A 1 69 ? 34.982 26.979 -29.707 1.00 52.75 69 THR A O 1
ATOM 542 N N . ASP A 1 70 ? 33.496 28.637 -30.045 1.00 47.06 70 ASP A N 1
ATOM 543 C CA . ASP A 1 70 ? 34.309 29.471 -30.927 1.00 47.06 70 ASP A CA 1
ATOM 544 C C . ASP A 1 70 ? 34.114 30.927 -30.490 1.00 47.06 70 ASP A C 1
ATOM 546 O O . ASP A 1 70 ? 32.999 31.434 -30.544 1.00 47.06 70 ASP A O 1
ATOM 550 N N . GLU A 1 71 ? 35.183 31.565 -30.002 1.00 51.59 71 GLU A N 1
ATOM 551 C CA . GLU A 1 71 ? 35.602 32.901 -30.458 1.00 51.59 71 GLU A CA 1
ATOM 552 C C . GLU A 1 71 ? 36.993 33.261 -29.881 1.00 51.59 71 GLU A C 1
ATOM 554 O O . GLU A 1 71 ? 37.162 33.591 -28.709 1.00 51.59 71 GLU A O 1
ATOM 559 N N . GLU A 1 72 ? 37.982 33.102 -30.768 1.00 52.31 72 GLU A N 1
ATOM 560 C CA . GLU A 1 72 ? 39.103 34.009 -31.071 1.00 52.31 72 GLU A CA 1
ATOM 561 C C . GLU A 1 72 ? 40.170 34.324 -30.000 1.00 52.31 72 GLU A C 1
ATOM 563 O O . GLU A 1 72 ? 40.020 35.162 -29.113 1.00 52.31 72 GLU A O 1
ATOM 568 N N . VAL A 1 73 ? 41.345 33.710 -30.198 1.00 48.22 73 VAL A N 1
ATOM 569 C CA . VAL A 1 73 ? 42.645 34.259 -29.789 1.00 48.22 73 VAL A CA 1
ATOM 570 C C . VAL A 1 73 ? 43.202 35.031 -30.988 1.00 48.22 73 VAL A C 1
ATOM 572 O O . VAL A 1 73 ? 43.623 34.409 -31.963 1.00 48.22 73 VAL A O 1
ATOM 575 N N . GLU A 1 74 ? 43.220 36.361 -30.913 1.00 52.25 74 GLU A N 1
ATOM 576 C CA . GLU A 1 74 ? 44.138 37.194 -31.702 1.00 52.25 74 GLU A CA 1
ATOM 577 C C . GLU A 1 74 ? 45.311 37.655 -30.817 1.00 52.25 74 GLU A C 1
ATOM 579 O O . GLU A 1 74 ? 45.170 37.764 -29.596 1.00 52.25 74 GLU A O 1
ATOM 584 N N . GLU A 1 75 ? 46.470 37.829 -31.463 1.00 48.78 75 GLU A N 1
ATOM 585 C CA . GLU A 1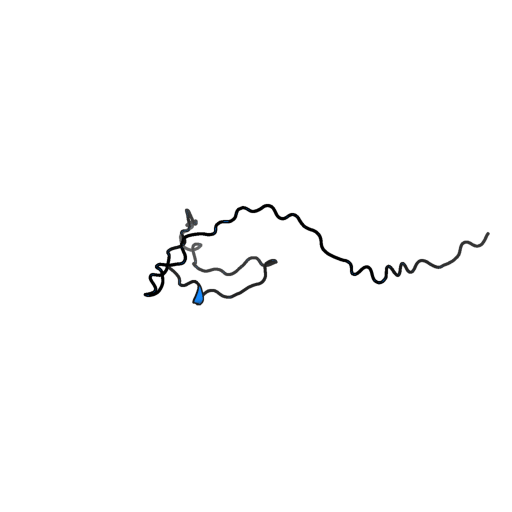 75 ? 47.821 38.055 -30.907 1.00 48.78 75 GLU A CA 1
ATOM 586 C C . GLU A 1 75 ? 47.971 39.189 -29.876 1.00 48.78 75 GLU A C 1
ATOM 588 O O . GLU A 1 75 ? 47.372 40.276 -30.046 1.00 48.78 75 GLU A O 1
#

Sequence (75 aa):
RLAVADLRVMGRATQGVRLINLEKRNDEIASVCKVNAETEDDEEQLETINDEEVTDDNNTDTEDVKNDTDEEVEE

Radius of gyration: 25.46 Å; Cα contacts (8 Å, |Δi|>4): 4; chains: 1; bounding box: 58×60×50 Å